Protein AF-A0A965ZP09-F1 (afdb_monomer_lite)

Sequence (63 aa):
MNTTRFNASELCSRKLWQLVNTREDREVSDSELQEAITELATRRHYLAELREIGKLKERTPGA

Foldseek 3Di:
DDPPPQALVPDDLVVLVCLLPVPPDPPADPVSVVNSVVVNVVVVVVVVVCVVVVNDDDPPPDD

Structure (mmCIF, N/CA/C/O backbone):
data_AF-A0A965ZP09-F1
#
_entry.id   AF-A0A965ZP09-F1
#
loop_
_atom_site.group_PDB
_atom_site.id
_atom_site.type_symbol
_atom_site.label_atom_id
_atom_site.label_alt_id
_atom_site.label_comp_id
_atom_site.label_asym_id
_atom_site.label_entity_id
_atom_site.label_seq_id
_atom_site.pdbx_PDB_ins_code
_atom_site.Cartn_x
_atom_site.Cartn_y
_atom_site.Cartn_z
_atom_site.occupancy
_atom_site.B_iso_or_equiv
_atom_site.auth_seq_id
_atom_site.auth_comp_id
_atom_site.auth_asym_id
_atom_site.auth_atom_id
_atom_site.pdbx_PDB_model_num
ATOM 1 N N . MET A 1 1 ? -7.535 5.987 25.827 1.00 39.50 1 MET A N 1
ATOM 2 C CA . MET A 1 1 ? -7.701 5.421 24.473 1.00 39.50 1 MET A CA 1
ATOM 3 C C . MET A 1 1 ? -6.780 6.220 23.575 1.00 39.50 1 MET A C 1
ATOM 5 O O . MET A 1 1 ? -7.043 7.400 23.383 1.00 39.50 1 MET A O 1
ATOM 9 N N . ASN A 1 2 ? -5.629 5.657 23.199 1.00 38.59 2 ASN A N 1
ATOM 10 C CA . ASN A 1 2 ? -4.633 6.389 22.419 1.00 38.59 2 ASN A CA 1
ATOM 11 C C . ASN A 1 2 ? -5.256 6.797 21.086 1.00 38.59 2 ASN A C 1
ATOM 13 O O . ASN A 1 2 ? -5.651 5.955 20.289 1.00 38.59 2 ASN A O 1
ATOM 17 N N . THR A 1 3 ? -5.336 8.103 20.876 1.00 49.09 3 THR A N 1
ATOM 18 C CA . THR A 1 3 ? -5.747 8.785 19.651 1.00 49.09 3 THR A CA 1
ATOM 19 C C . THR A 1 3 ? -4.681 8.635 18.562 1.00 49.09 3 THR A C 1
ATOM 21 O O . THR A 1 3 ? -4.249 9.619 17.964 1.00 49.09 3 THR A O 1
ATOM 24 N N . THR A 1 4 ? -4.181 7.421 18.334 1.00 60.00 4 THR A N 1
ATOM 25 C CA . THR A 1 4 ? -3.351 7.126 17.166 1.00 60.00 4 THR A CA 1
ATOM 26 C C . THR A 1 4 ? -4.287 7.090 15.975 1.00 60.00 4 THR A C 1
ATOM 28 O O . THR A 1 4 ? -4.907 6.071 15.689 1.00 60.00 4 THR A O 1
ATOM 31 N N . ARG A 1 5 ? -4.460 8.261 15.359 1.00 72.00 5 ARG A N 1
ATOM 32 C CA . ARG A 1 5 ? -5.178 8.455 14.103 1.00 72.00 5 ARG A CA 1
ATOM 33 C C . ARG A 1 5 ? -4.647 7.419 13.113 1.00 72.00 5 ARG A C 1
ATOM 35 O O . ARG A 1 5 ? -3.441 7.376 12.883 1.00 72.00 5 ARG A O 1
ATOM 42 N N . PHE A 1 6 ? -5.519 6.556 12.610 1.00 80.19 6 PHE A N 1
ATOM 43 C CA . PHE A 1 6 ? -5.154 5.583 11.593 1.00 80.19 6 PHE A CA 1
ATOM 44 C C . PHE A 1 6 ? -4.455 6.289 10.425 1.00 80.19 6 PHE A C 1
ATOM 46 O O . PHE A 1 6 ? -4.890 7.353 9.988 1.00 80.19 6 PHE A O 1
ATOM 53 N N . ASN A 1 7 ? -3.342 5.720 9.966 1.00 85.06 7 ASN A N 1
ATOM 54 C CA . ASN A 1 7 ? -2.586 6.225 8.829 1.00 85.06 7 ASN A CA 1
ATOM 55 C C . ASN A 1 7 ? -2.156 5.040 7.959 1.00 85.06 7 ASN A C 1
ATOM 57 O O . ASN A 1 7 ? -1.238 4.294 8.308 1.00 85.06 7 ASN A O 1
ATOM 61 N N . ALA A 1 8 ? -2.809 4.868 6.809 1.00 86.88 8 ALA A N 1
ATOM 62 C CA . ALA A 1 8 ? -2.523 3.763 5.896 1.00 86.88 8 ALA A CA 1
ATOM 63 C C . ALA A 1 8 ? -1.062 3.754 5.401 1.00 86.88 8 ALA A C 1
ATOM 65 O O . ALA A 1 8 ? -0.484 2.681 5.204 1.00 86.88 8 ALA A O 1
ATOM 66 N N . SER A 1 9 ? -0.436 4.928 5.259 1.00 88.81 9 SER A N 1
ATOM 67 C CA . SER A 1 9 ? 0.948 5.046 4.776 1.00 88.81 9 SER A CA 1
ATOM 68 C C . SER A 1 9 ? 1.982 4.443 5.740 1.00 88.81 9 SER A C 1
ATOM 70 O O . SER A 1 9 ? 3.008 3.928 5.298 1.00 88.81 9 SER A O 1
ATOM 72 N N . GLU A 1 10 ? 1.684 4.413 7.043 1.00 90.50 10 GLU A N 1
ATOM 73 C CA . GLU A 1 10 ? 2.552 3.833 8.079 1.00 90.50 10 GLU A CA 1
ATOM 74 C C . GLU A 1 10 ? 2.455 2.301 8.148 1.00 90.50 10 GLU A C 1
ATOM 76 O O . GLU A 1 10 ? 3.295 1.633 8.757 1.00 90.50 10 GLU A O 1
ATOM 81 N N . LEU A 1 11 ? 1.443 1.708 7.506 1.00 88.94 11 LEU A N 1
ATOM 82 C CA . LEU A 1 11 ? 1.223 0.268 7.508 1.00 88.94 11 LEU A CA 1
ATOM 83 C C . LEU A 1 11 ? 1.940 -0.416 6.343 1.00 88.94 11 LEU A C 1
ATOM 85 O O . LEU A 1 11 ? 1.949 0.046 5.201 1.00 88.94 11 LEU A O 1
ATOM 89 N N . CYS A 1 12 ? 2.502 -1.597 6.597 1.00 91.25 12 CYS A N 1
ATOM 90 C CA . CYS A 1 12 ? 3.085 -2.416 5.539 1.00 91.25 12 CYS A CA 1
ATOM 91 C C . CYS A 1 12 ? 1.996 -2.997 4.615 1.00 91.25 12 CYS A C 1
ATOM 93 O O . CYS A 1 12 ? 0.856 -3.212 5.029 1.00 91.25 12 CYS A O 1
ATOM 95 N N . SER A 1 13 ? 2.345 -3.304 3.358 1.00 88.94 13 SER A N 1
ATOM 96 C CA . SER A 1 13 ? 1.354 -3.726 2.348 1.00 88.94 13 SER A CA 1
ATOM 97 C C . SER A 1 13 ? 0.613 -4.997 2.747 1.00 88.94 13 SER A C 1
ATOM 99 O O . SER A 1 13 ? -0.562 -5.139 2.436 1.00 88.94 13 SER A O 1
ATOM 101 N N . ARG A 1 14 ? 1.276 -5.900 3.483 1.00 89.94 14 ARG A N 1
ATOM 102 C CA . ARG A 1 14 ? 0.641 -7.101 4.039 1.00 89.94 14 ARG A CA 1
ATOM 103 C C . ARG A 1 14 ? -0.443 -6.746 5.057 1.00 89.94 14 ARG A C 1
ATOM 105 O O . ARG A 1 14 ? -1.517 -7.331 5.000 1.00 89.94 14 ARG A O 1
ATOM 112 N N . LYS A 1 15 ? -0.177 -5.796 5.956 1.00 89.31 15 LYS A N 1
ATOM 113 C CA . LYS A 1 15 ? -1.127 -5.388 6.995 1.00 89.31 15 LYS A CA 1
ATOM 114 C C . LYS A 1 15 ? -2.323 -4.646 6.404 1.00 89.31 15 LYS A C 1
ATOM 116 O O . LYS A 1 15 ? -3.447 -4.929 6.794 1.00 89.31 15 LYS A O 1
ATOM 121 N N . LEU A 1 16 ? -2.096 -3.801 5.396 1.00 90.31 16 LEU A N 1
ATOM 122 C CA . LEU A 1 16 ? -3.176 -3.211 4.597 1.00 90.31 16 LEU A CA 1
ATOM 123 C C . LEU A 1 16 ? -4.032 -4.291 3.921 1.00 90.31 16 LEU A C 1
ATOM 125 O O . LEU A 1 16 ? -5.254 -4.230 3.966 1.00 90.31 16 LEU A O 1
ATOM 129 N N . TRP A 1 17 ? -3.401 -5.318 3.345 1.00 90.69 17 TRP A N 1
ATOM 130 C CA . TRP A 1 17 ? -4.120 -6.437 2.729 1.00 90.69 17 TRP A CA 1
ATOM 131 C C . TRP A 1 17 ? -4.975 -7.211 3.733 1.00 90.69 17 TRP A C 1
ATOM 133 O O . TRP A 1 17 ? -6.106 -7.570 3.418 1.00 90.69 17 TRP A O 1
ATOM 143 N N . GLN A 1 18 ? -4.447 -7.454 4.935 1.00 89.00 18 GLN A N 1
ATOM 144 C CA . GLN A 1 18 ? -5.200 -8.086 6.016 1.00 89.00 18 GLN A CA 1
ATOM 145 C C . GLN A 1 18 ? -6.397 -7.225 6.420 1.00 89.00 18 GLN A C 1
ATOM 147 O O . GLN A 1 18 ? -7.502 -7.740 6.447 1.00 89.00 18 GLN A O 1
ATOM 152 N N . LEU A 1 19 ? -6.216 -5.917 6.623 1.00 88.06 19 LEU A N 1
ATOM 153 C CA . LEU A 1 19 ? -7.315 -5.005 6.967 1.00 88.06 19 LEU A CA 1
ATOM 154 C C . LEU A 1 19 ? -8.442 -5.017 5.926 1.00 88.06 19 LEU A C 1
ATOM 156 O O . LEU A 1 19 ? -9.610 -5.049 6.287 1.00 88.06 19 LEU A O 1
ATOM 160 N N . VAL A 1 20 ? -8.102 -5.044 4.635 1.00 87.31 20 VAL A N 1
ATOM 161 C CA . VAL A 1 20 ? -9.105 -5.061 3.557 1.00 87.31 20 VAL A CA 1
ATOM 162 C C . VAL A 1 20 ? -9.843 -6.402 3.449 1.00 87.31 20 VAL A C 1
ATOM 164 O O . VAL A 1 20 ? -10.991 -6.438 3.010 1.00 87.31 20 VAL A O 1
ATOM 167 N N . ASN A 1 21 ? -9.203 -7.517 3.818 1.00 86.75 21 ASN A N 1
ATOM 168 C CA . ASN A 1 21 ? -9.762 -8.860 3.607 1.00 86.75 21 ASN A CA 1
ATOM 169 C C . ASN A 1 21 ? -10.337 -9.503 4.867 1.00 86.75 21 ASN A C 1
ATOM 171 O O . ASN A 1 21 ? -11.150 -10.422 4.764 1.00 86.75 21 ASN A O 1
ATOM 175 N N . THR A 1 22 ? -9.961 -9.022 6.046 1.00 80.88 22 THR A N 1
ATOM 176 C CA . THR A 1 22 ? -10.536 -9.465 7.309 1.00 80.88 22 THR A CA 1
ATOM 177 C C . THR A 1 22 ? -11.826 -8.686 7.546 1.00 80.88 22 THR A C 1
ATOM 179 O O . THR A 1 22 ? -11.823 -7.595 8.099 1.00 80.88 22 THR A O 1
ATOM 182 N N . ARG A 1 23 ? -12.954 -9.256 7.107 1.00 59.62 23 ARG A N 1
ATOM 183 C CA . ARG A 1 23 ? -14.301 -8.675 7.279 1.00 59.62 23 ARG A CA 1
ATOM 184 C C . ARG A 1 23 ? -14.800 -8.665 8.733 1.00 59.62 23 ARG A C 1
ATOM 186 O O . ARG A 1 23 ? -15.880 -8.142 8.987 1.00 59.62 23 ARG A O 1
ATOM 193 N N . GLU A 1 24 ? -14.076 -9.295 9.657 1.00 61.72 24 GLU A N 1
ATOM 194 C CA . GLU A 1 24 ? -14.580 -9.600 11.002 1.00 61.72 24 GLU A CA 1
ATOM 195 C C . GLU A 1 24 ? -14.254 -8.544 12.067 1.00 61.72 24 GLU A C 1
ATOM 197 O O . GLU A 1 24 ? -14.964 -8.477 13.072 1.00 61.72 24 GLU A O 1
ATOM 202 N N . ASP A 1 25 ? -13.270 -7.668 11.848 1.00 57.12 25 ASP A N 1
ATOM 203 C CA . ASP A 1 25 ? -12.926 -6.653 12.844 1.00 57.12 25 ASP A CA 1
ATOM 204 C C . ASP A 1 25 ? -13.800 -5.406 12.687 1.00 57.12 25 ASP A C 1
ATOM 206 O O . ASP A 1 25 ? -13.548 -4.521 11.871 1.00 57.12 25 ASP A O 1
ATOM 210 N N . ARG A 1 26 ? -14.809 -5.300 13.559 1.00 58.59 26 ARG A N 1
ATOM 211 C CA . ARG A 1 26 ? -15.620 -4.091 13.819 1.00 58.59 26 ARG A CA 1
ATOM 212 C C . ARG A 1 26 ? -14.801 -2.871 14.286 1.00 58.59 26 ARG A C 1
ATOM 214 O O . ARG A 1 26 ? -15.386 -1.872 14.694 1.00 58.59 26 ARG A O 1
A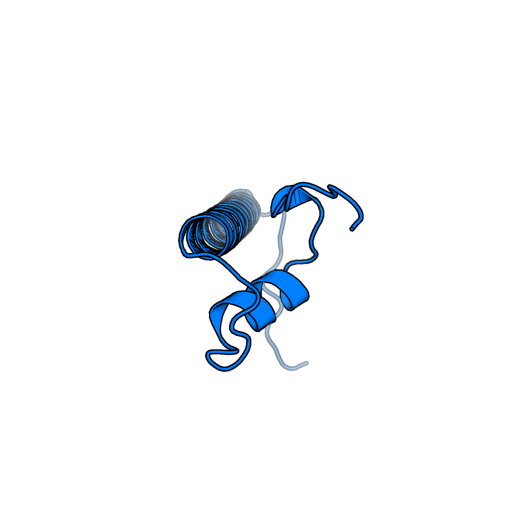TOM 221 N N . GLU A 1 27 ? -13.474 -2.958 14.277 1.00 70.75 27 GLU A N 1
ATOM 222 C CA . GLU A 1 27 ? -12.551 -1.922 14.740 1.00 70.75 27 GLU A CA 1
ATOM 223 C C . GLU A 1 27 ? -12.112 -0.951 13.636 1.00 70.75 27 GLU A C 1
ATOM 225 O O . GLU A 1 27 ? -11.501 0.065 13.951 1.00 70.75 27 GLU A O 1
ATOM 230 N N . VAL A 1 28 ? -12.425 -1.232 12.365 1.00 76.31 28 VAL A N 1
ATOM 231 C CA . VAL A 1 28 ? -12.036 -0.385 11.227 1.00 76.31 28 VAL A CA 1
ATOM 232 C C . VAL A 1 28 ? -13.272 0.296 10.651 1.00 76.31 28 VAL A C 1
ATOM 234 O O . VAL A 1 28 ? -14.217 -0.359 10.215 1.00 76.31 28 VAL A O 1
ATOM 237 N N . SER A 1 29 ? -13.271 1.624 10.647 1.00 86.00 29 SER A N 1
ATOM 238 C CA . SER A 1 29 ? -14.309 2.426 10.003 1.00 86.00 29 SER A CA 1
ATOM 239 C C . SER A 1 29 ? -14.207 2.374 8.475 1.00 86.00 29 SER A C 1
ATOM 241 O O . SER A 1 29 ? -13.139 2.134 7.910 1.00 86.00 29 SER A O 1
ATOM 243 N N . ASP A 1 30 ? -15.304 2.691 7.784 1.00 86.38 30 ASP A N 1
ATOM 244 C CA . ASP A 1 30 ? -15.326 2.755 6.315 1.00 86.38 30 ASP A CA 1
ATOM 245 C C . ASP A 1 30 ? -14.275 3.730 5.752 1.00 86.38 30 ASP A C 1
ATOM 247 O O . ASP A 1 30 ? -13.701 3.485 4.691 1.00 86.38 30 ASP A O 1
ATOM 251 N N . SER A 1 31 ? -13.982 4.816 6.479 1.00 87.69 31 SER A N 1
ATOM 252 C CA . SER A 1 31 ? -12.935 5.777 6.105 1.00 87.69 31 SER A CA 1
ATOM 253 C C . SER A 1 31 ? -11.550 5.135 6.140 1.00 87.69 31 SER A C 1
ATOM 255 O O . SER A 1 31 ? -10.785 5.259 5.188 1.00 87.69 31 SER A O 1
ATOM 257 N N . GLU A 1 32 ? -11.236 4.407 7.209 1.00 87.50 32 GLU A N 1
ATOM 258 C CA . GLU A 1 32 ? -9.945 3.735 7.383 1.00 87.50 32 GLU A CA 1
ATOM 259 C C . GLU A 1 32 ? -9.772 2.596 6.370 1.00 87.50 32 GLU A C 1
ATOM 261 O O . GLU A 1 32 ? -8.690 2.402 5.807 1.00 87.50 32 GLU A O 1
ATOM 266 N N . LEU A 1 33 ? -10.860 1.888 6.056 1.00 89.00 33 LEU A N 1
ATOM 267 C CA . LEU A 1 33 ? -10.880 0.889 4.993 1.00 89.00 33 LEU A CA 1
ATOM 268 C C . LEU A 1 33 ? -10.609 1.527 3.621 1.00 89.00 33 LEU A C 1
ATOM 270 O O . LEU A 1 33 ? -9.793 1.017 2.848 1.00 89.00 33 LEU A O 1
ATOM 274 N N . GLN A 1 34 ? -11.247 2.661 3.325 1.00 91.06 34 GLN A N 1
ATOM 275 C CA . GLN A 1 34 ? -11.041 3.387 2.073 1.00 91.06 34 GLN A CA 1
ATOM 276 C C . GLN A 1 34 ? -9.609 3.928 1.953 1.00 91.06 34 GLN A C 1
ATOM 278 O O . GLN A 1 34 ? -9.003 3.843 0.879 1.00 91.06 34 GLN A O 1
ATOM 283 N N . GLU A 1 35 ? -9.038 4.438 3.043 1.00 92.44 35 GLU A N 1
ATOM 284 C CA . GLU A 1 35 ? -7.633 4.846 3.108 1.00 92.44 35 GLU A CA 1
ATOM 285 C C . GLU A 1 35 ? -6.690 3.661 2.835 1.00 92.44 35 GLU A C 1
ATOM 287 O O . GLU A 1 35 ? -5.768 3.781 2.025 1.00 92.44 35 GLU A O 1
ATOM 292 N N . ALA A 1 36 ? -6.956 2.487 3.419 1.00 91.31 36 ALA A N 1
ATOM 293 C CA . ALA A 1 36 ? -6.155 1.284 3.185 1.00 91.31 36 ALA A CA 1
ATOM 294 C C . ALA A 1 36 ? -6.200 0.804 1.725 1.00 91.31 36 ALA A C 1
ATOM 296 O O . ALA A 1 36 ? -5.167 0.442 1.151 1.00 91.31 36 ALA A O 1
ATOM 297 N N . ILE A 1 37 ? -7.388 0.816 1.110 1.00 92.56 37 ILE A N 1
ATOM 298 C CA . ILE A 1 37 ? -7.581 0.466 -0.305 1.00 92.56 37 ILE A CA 1
ATOM 299 C C . ILE A 1 37 ? -6.825 1.446 -1.206 1.00 92.56 37 ILE A C 1
ATOM 301 O O . ILE A 1 37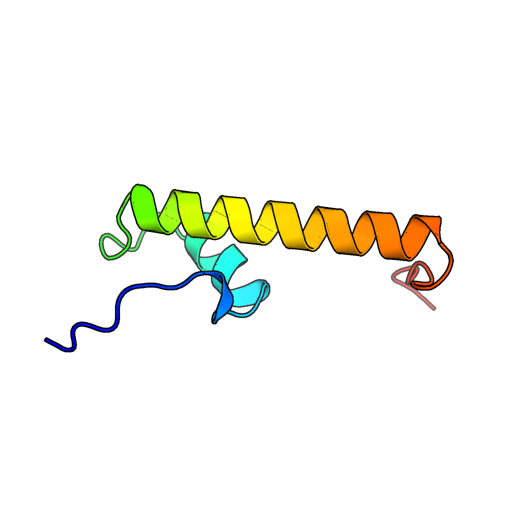 ? -6.156 1.026 -2.154 1.00 92.56 37 ILE A O 1
ATOM 305 N N . THR A 1 38 ? -6.910 2.740 -0.897 1.00 95.12 38 THR A N 1
ATOM 306 C CA . THR A 1 38 ? -6.254 3.803 -1.666 1.00 95.12 38 THR A CA 1
ATOM 307 C C . THR A 1 38 ? -4.738 3.635 -1.631 1.00 95.12 38 THR A C 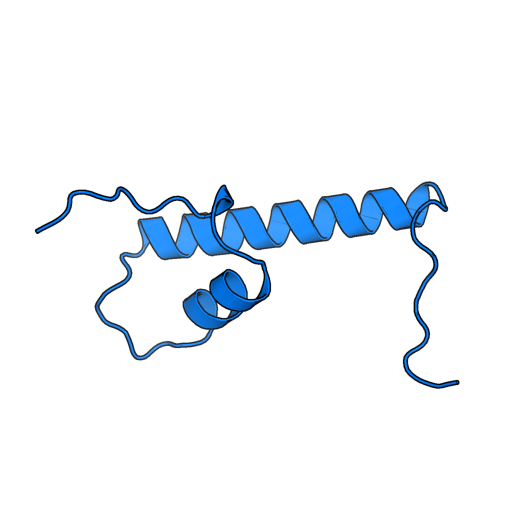1
ATOM 309 O O . THR A 1 38 ? -4.095 3.606 -2.679 1.00 95.12 38 THR A O 1
ATOM 312 N N . GLU A 1 39 ? -4.165 3.413 -0.449 1.00 95.12 39 GLU A N 1
ATOM 313 C CA . GLU A 1 39 ? -2.728 3.185 -0.292 1.00 95.12 39 GLU A CA 1
ATOM 314 C C . GLU A 1 39 ? -2.256 1.919 -1.033 1.00 95.12 39 GLU A C 1
ATOM 316 O O . GLU A 1 39 ? -1.226 1.929 -1.712 1.00 95.12 39 GLU A O 1
ATOM 321 N N . LEU A 1 40 ? -3.024 0.823 -0.980 1.00 94.62 40 LEU A N 1
ATOM 322 C CA . LEU A 1 40 ? -2.718 -0.390 -1.749 1.00 94.62 40 LEU A CA 1
ATOM 323 C C . LEU A 1 40 ? -2.730 -0.145 -3.263 1.00 94.62 40 LEU A C 1
ATOM 325 O O . LEU A 1 40 ? -1.862 -0.665 -3.974 1.00 94.62 40 LEU A O 1
ATOM 329 N N . ALA A 1 41 ? -3.690 0.635 -3.763 1.00 94.56 41 ALA A N 1
ATOM 330 C CA . ALA A 1 41 ? -3.768 0.996 -5.174 1.00 94.56 41 ALA A CA 1
ATOM 331 C C . ALA A 1 41 ? -2.554 1.833 -5.606 1.00 94.56 41 ALA A C 1
ATOM 333 O O . ALA A 1 41 ? -1.934 1.515 -6.624 1.00 94.56 41 ALA A O 1
ATOM 334 N N . THR A 1 42 ? -2.164 2.820 -4.796 1.00 94.50 42 THR A N 1
ATOM 335 C CA . THR A 1 42 ? -0.971 3.652 -5.009 1.00 94.50 42 THR A CA 1
ATOM 336 C C . THR A 1 42 ? 0.300 2.809 -5.064 1.00 94.50 42 THR A C 1
ATOM 338 O O . THR A 1 42 ? 1.090 2.918 -6.001 1.00 94.50 42 THR A O 1
ATOM 341 N N . ARG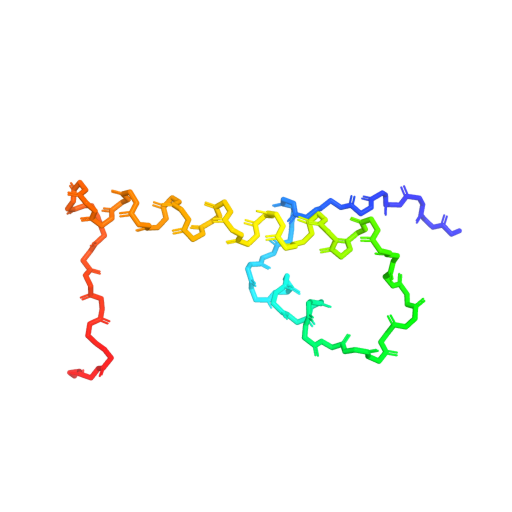 A 1 43 ? 0.484 1.877 -4.122 1.00 94.31 43 ARG A N 1
ATOM 342 C CA . ARG A 1 43 ? 1.653 0.981 -4.129 1.00 94.31 43 ARG A CA 1
ATOM 343 C C . ARG A 1 43 ? 1.691 0.084 -5.358 1.00 94.31 43 ARG A C 1
ATOM 345 O O . ARG A 1 43 ? 2.760 -0.134 -5.923 1.00 94.31 43 ARG A O 1
ATOM 352 N N . ARG A 1 44 ? 0.539 -0.434 -5.793 1.00 92.88 44 ARG A N 1
ATOM 353 C CA . ARG A 1 44 ? 0.449 -1.221 -7.031 1.00 92.88 44 ARG A CA 1
ATOM 354 C C . ARG A 1 44 ? 0.812 -0.380 -8.254 1.00 92.88 44 ARG A C 1
ATOM 356 O O . ARG A 1 44 ? 1.488 -0.895 -9.138 1.00 92.88 44 ARG A O 1
ATOM 363 N N . HIS A 1 45 ? 0.382 0.880 -8.293 1.00 93.56 45 HIS A N 1
ATOM 364 C CA . HIS A 1 45 ? 0.724 1.813 -9.362 1.00 93.56 45 HIS A CA 1
ATOM 365 C C . HIS A 1 45 ? 2.237 2.052 -9.433 1.00 93.56 45 HIS A C 1
ATOM 367 O O . HIS A 1 45 ? 2.828 1.774 -10.471 1.00 93.56 45 HIS A O 1
ATOM 373 N N . TYR A 1 46 ? 2.892 2.399 -8.320 1.00 92.69 46 TYR A N 1
ATOM 374 C CA . TYR A 1 46 ? 4.349 2.580 -8.303 1.00 92.69 46 TYR A CA 1
ATOM 375 C C . TYR A 1 46 ? 5.117 1.313 -8.689 1.00 92.69 46 TYR A C 1
ATOM 377 O O . TYR A 1 46 ? 6.121 1.380 -9.393 1.00 92.69 46 TYR A O 1
ATOM 385 N N . LEU A 1 47 ? 4.651 0.131 -8.274 1.00 92.00 47 LEU A N 1
ATOM 386 C CA . LEU A 1 47 ? 5.260 -1.128 -8.716 1.00 92.00 47 LEU A CA 1
ATOM 387 C C . LEU A 1 47 ? 5.107 -1.354 -10.227 1.00 92.00 47 LEU A C 1
ATOM 389 O O . LEU A 1 47 ? 6.005 -1.934 -10.835 1.00 92.00 47 LEU A O 1
ATOM 393 N N . ALA A 1 48 ? 3.998 -0.921 -10.831 1.00 91.06 48 ALA A N 1
ATOM 394 C CA . ALA A 1 48 ? 3.810 -0.973 -12.278 1.00 91.06 48 ALA A CA 1
ATOM 395 C C . ALA A 1 48 ? 4.750 0.006 -12.995 1.00 91.06 48 ALA A C 1
ATOM 397 O O . ALA A 1 48 ? 5.473 -0.422 -13.890 1.00 91.06 48 ALA A O 1
ATOM 398 N N . GLU A 1 49 ? 4.844 1.255 -12.536 1.00 94.19 49 GLU A N 1
ATOM 399 C CA . GLU A 1 49 ? 5.775 2.242 -13.100 1.00 94.19 49 GLU A CA 1
ATOM 400 C C . GLU A 1 49 ? 7.226 1.754 -13.019 1.00 94.19 49 GLU A C 1
ATOM 402 O O . GLU A 1 49 ? 7.957 1.785 -14.007 1.00 94.19 49 GLU A O 1
ATOM 407 N N . LEU A 1 50 ? 7.638 1.206 -11.869 1.00 92.56 50 LEU A N 1
ATOM 408 C CA . LEU A 1 50 ? 8.978 0.641 -11.689 1.00 92.56 50 LEU A CA 1
ATOM 409 C C . LEU A 1 50 ? 9.269 -0.522 -12.652 1.00 92.56 50 LEU A C 1
ATOM 411 O O . LEU A 1 50 ? 10.429 -0.714 -13.034 1.00 92.56 50 LEU A O 1
ATOM 415 N N . ARG A 1 51 ? 8.248 -1.295 -13.047 1.00 90.31 51 ARG A N 1
ATOM 416 C CA . ARG A 1 51 ? 8.376 -2.333 -14.086 1.00 90.31 51 ARG A CA 1
ATOM 417 C C . ARG A 1 51 ? 8.528 -1.714 -15.467 1.00 90.31 51 ARG A C 1
ATOM 419 O O . ARG A 1 51 ? 9.419 -2.131 -16.200 1.00 90.31 51 ARG A O 1
ATOM 426 N N . GLU A 1 52 ? 7.716 -0.715 -15.800 1.00 91.12 52 GLU A N 1
ATOM 427 C CA . GLU A 1 52 ? 7.762 -0.030 -17.098 1.00 91.12 52 GLU A CA 1
ATOM 428 C C . GLU A 1 52 ? 9.129 0.610 -17.362 1.00 91.12 52 GLU A C 1
ATOM 430 O O . GLU A 1 52 ? 9.669 0.485 -18.459 1.00 91.12 52 GLU A O 1
ATOM 435 N N . ILE A 1 53 ? 9.753 1.203 -16.340 1.00 93.12 53 ILE A N 1
ATOM 436 C CA . ILE A 1 53 ? 11.094 1.800 -16.462 1.00 93.12 53 ILE A CA 1
ATOM 437 C C . ILE A 1 53 ? 12.244 0.787 -16.304 1.00 93.12 53 ILE A C 1
ATOM 439 O O . ILE A 1 53 ? 13.410 1.174 -16.185 1.00 93.12 53 ILE A O 1
ATOM 443 N N . GLY A 1 54 ? 11.938 -0.514 -16.242 1.00 89.81 54 GLY A N 1
ATOM 444 C CA . GLY A 1 54 ? 12.923 -1.595 -16.142 1.00 89.81 54 GLY A CA 1
ATOM 445 C C . GLY A 1 54 ? 13.710 -1.635 -14.826 1.00 89.81 54 GLY A C 1
ATOM 446 O O . GLY A 1 54 ? 14.743 -2.303 -14.745 1.00 89.81 54 GLY A O 1
ATOM 447 N N . LYS A 1 55 ? 13.257 -0.922 -13.785 1.00 89.56 55 LYS A N 1
ATOM 448 C CA . LYS A 1 55 ? 13.903 -0.887 -12.458 1.00 89.56 55 LYS A CA 1
ATOM 449 C C . LYS A 1 55 ? 13.463 -2.035 -11.557 1.00 89.56 55 LYS A C 1
ATOM 451 O O . LYS A 1 55 ? 14.203 -2.403 -10.647 1.00 89.56 55 LYS A O 1
ATOM 456 N N . LEU A 1 56 ? 12.303 -2.624 -11.828 1.00 86.81 56 LEU A N 1
ATOM 457 C CA . LEU A 1 56 ? 11.824 -3.830 -11.171 1.00 86.81 56 LEU A CA 1
ATOM 458 C C . LEU A 1 56 ? 11.801 -4.981 -12.178 1.00 86.81 56 LEU A C 1
ATOM 460 O O . LEU A 1 56 ? 10.995 -4.990 -13.106 1.00 86.81 56 LEU A O 1
ATOM 464 N N . LYS A 1 57 ? 12.685 -5.966 -11.989 1.00 80.00 57 LYS A N 1
ATOM 465 C CA . LYS A 1 57 ? 12.627 -7.220 -12.748 1.00 80.00 57 LYS A CA 1
ATOM 466 C C . LYS A 1 57 ? 11.407 -8.013 -12.290 1.00 80.00 57 LYS A C 1
ATOM 468 O O . LYS A 1 57 ? 11.165 -8.125 -11.087 1.00 80.00 57 LYS A O 1
ATOM 473 N N . GLU A 1 58 ? 10.662 -8.585 -13.229 1.00 67.50 58 GLU A N 1
ATOM 474 C CA . GLU A 1 58 ? 9.629 -9.557 -12.890 1.00 67.50 58 GLU A CA 1
ATOM 475 C C . GLU A 1 58 ? 10.290 -10.727 -12.163 1.00 67.50 58 GLU A C 1
ATOM 477 O O . GLU A 1 58 ? 11.144 -11.423 -12.712 1.00 67.50 58 GLU A O 1
ATOM 482 N N . ARG A 1 59 ? 9.934 -10.930 -10.892 1.00 65.12 59 ARG A N 1
ATOM 483 C CA . ARG A 1 59 ? 10.242 -12.190 -10.226 1.00 65.12 59 ARG A CA 1
ATOM 484 C C . ARG A 1 59 ? 9.270 -13.205 -10.802 1.00 65.12 59 ARG A C 1
ATOM 486 O O . ARG A 1 59 ? 8.118 -13.251 -10.377 1.00 65.12 59 ARG A O 1
ATOM 493 N N . THR A 1 60 ? 9.722 -13.998 -11.767 1.00 57.88 60 THR A N 1
ATOM 494 C CA . THR A 1 60 ? 9.078 -15.272 -12.078 1.00 57.88 60 THR A CA 1
ATOM 495 C C . THR A 1 60 ? 9.033 -16.064 -10.767 1.00 57.88 60 THR A C 1
ATOM 497 O O . THR A 1 60 ? 10.084 -16.300 -10.162 1.00 57.88 60 THR A O 1
ATOM 500 N N . PRO A 1 61 ? 7.850 -16.416 -10.240 1.00 51.75 61 PRO A N 1
ATOM 501 C CA . PRO A 1 61 ? 7.774 -17.322 -9.111 1.00 51.75 61 PRO A CA 1
ATOM 502 C C . PRO A 1 61 ? 8.169 -18.707 -9.633 1.00 51.75 61 PRO A C 1
ATOM 504 O O . PRO A 1 61 ? 7.364 -19.372 -10.273 1.00 51.75 61 PRO A O 1
ATOM 507 N N . GLY A 1 62 ? 9.422 -19.105 -9.409 1.00 55.25 62 GLY A N 1
ATOM 508 C CA . GLY A 1 62 ? 9.937 -20.427 -9.768 1.00 55.25 62 GLY A CA 1
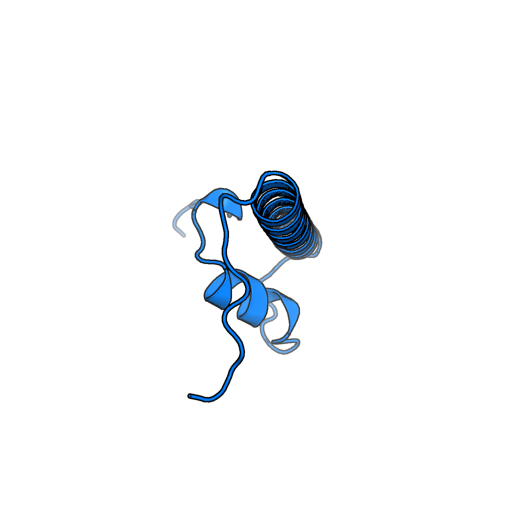ATOM 509 C C . GLY A 1 62 ? 11.201 -20.373 -10.622 1.00 55.25 62 GLY A C 1
ATOM 510 O O . GLY A 1 62 ? 11.125 -20.371 -11.847 1.00 55.25 62 G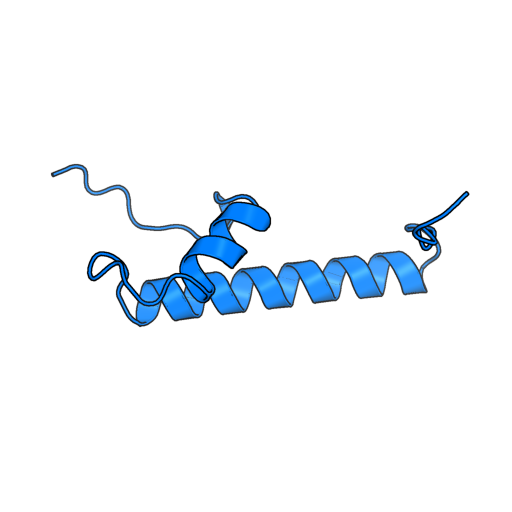LY A O 1
ATOM 511 N N . ALA A 1 63 ? 12.351 -20.358 -9.954 1.00 39.75 63 ALA A N 1
ATOM 512 C CA . ALA A 1 63 ? 13.610 -20.927 -10.422 1.00 39.75 63 ALA A CA 1
ATOM 513 C C . ALA A 1 63 ? 14.334 -21.481 -9.191 1.00 39.75 63 ALA A C 1
ATOM 515 O O . ALA A 1 63 ? 14.296 -20.780 -8.150 1.00 39.75 63 ALA A O 1
#

Secondary structure (DSSP, 8-state):
-------GGGS-HHHHHHHHH-TT-TTS-HHHHHHHHHHHHHHHHHHHHHHHTTSS----S--

Radius of gyration: 14.89 Å; chains: 1; bounding box: 30×30×42 Å

pLDDT: mean 81.19, std 15.69, range [38.59, 95.12]